Protein AF-A0A847E6S9-F1 (afdb_monomer)

Structure (mmCIF, N/CA/C/O backbone):
data_AF-A0A847E6S9-F1
#
_entry.id   AF-A0A847E6S9-F1
#
loop_
_atom_site.group_PDB
_atom_site.id
_atom_site.type_symbol
_atom_site.label_atom_id
_atom_site.label_alt_id
_atom_site.label_comp_id
_atom_site.label_asy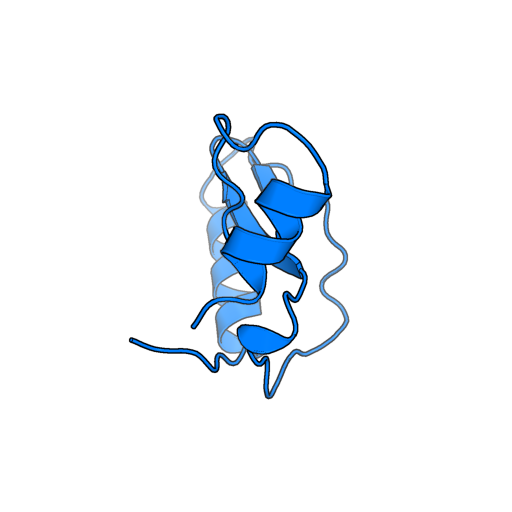m_id
_atom_site.label_entity_id
_atom_site.label_seq_id
_atom_site.pdbx_PDB_ins_code
_atom_site.Cartn_x
_atom_site.Cartn_y
_atom_site.Cartn_z
_atom_site.occupancy
_atom_site.B_iso_or_equiv
_atom_site.auth_seq_id
_atom_site.auth_comp_id
_atom_site.auth_asym_id
_atom_site.auth_atom_id
_atom_site.pdbx_PDB_model_num
ATOM 1 N N . MET A 1 1 ? 8.825 14.865 -3.540 1.00 61.53 1 MET A N 1
ATOM 2 C CA . MET A 1 1 ? 7.979 13.650 -3.515 1.00 61.53 1 MET A CA 1
ATOM 3 C C . MET A 1 1 ? 8.581 12.651 -2.538 1.00 61.53 1 MET A C 1
ATOM 5 O O . MET A 1 1 ? 9.801 12.557 -2.487 1.00 61.53 1 MET A O 1
ATOM 9 N N . CYS A 1 2 ? 7.760 11.956 -1.751 1.00 79.00 2 CYS A N 1
ATOM 10 C CA . CYS A 1 2 ? 8.214 10.952 -0.782 1.00 79.00 2 CYS A CA 1
ATOM 11 C C . CYS A 1 2 ? 8.230 9.568 -1.442 1.00 79.00 2 CYS A C 1
ATOM 13 O O . CYS A 1 2 ? 7.239 9.172 -2.050 1.00 79.00 2 CYS A O 1
ATOM 15 N N . PHE A 1 3 ? 9.341 8.840 -1.325 1.00 85.50 3 PHE A N 1
ATOM 16 C CA . PHE A 1 3 ? 9.529 7.533 -1.975 1.00 85.50 3 PHE A CA 1
ATOM 17 C C . PHE A 1 3 ? 9.919 6.420 -1.007 1.00 85.50 3 PHE A C 1
ATOM 19 O O . PHE A 1 3 ? 10.171 5.303 -1.440 1.00 85.50 3 PHE A O 1
ATOM 26 N N . THR A 1 4 ? 9.936 6.715 0.289 1.00 89.44 4 THR A N 1
ATOM 27 C CA . THR A 1 4 ? 10.174 5.736 1.344 1.00 89.44 4 THR A CA 1
ATOM 28 C C . THR A 1 4 ? 9.133 5.958 2.424 1.00 89.44 4 THR A C 1
ATOM 30 O O . THR A 1 4 ? 8.921 7.101 2.836 1.00 89.44 4 THR A O 1
ATOM 33 N N . ILE A 1 5 ? 8.473 4.889 2.859 1.00 87.50 5 ILE A N 1
ATOM 34 C CA . ILE A 1 5 ? 7.514 4.924 3.9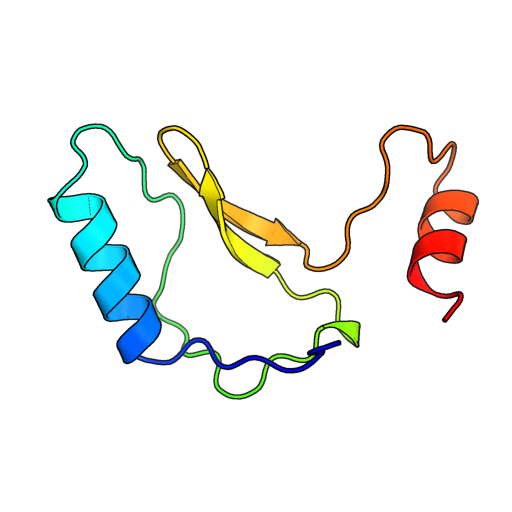65 1.00 87.50 5 ILE A CA 1
ATOM 35 C C . ILE A 1 5 ? 7.828 3.829 4.979 1.00 87.50 5 ILE A C 1
ATOM 37 O O . ILE A 1 5 ? 8.505 2.851 4.669 1.00 87.50 5 ILE A O 1
ATOM 41 N N . SER A 1 6 ? 7.285 3.993 6.177 1.00 84.69 6 SER A N 1
ATOM 42 C CA . SER A 1 6 ? 7.273 2.968 7.211 1.00 84.69 6 SER A CA 1
ATOM 43 C C . SER A 1 6 ? 5.826 2.703 7.629 1.00 84.69 6 SER A C 1
ATOM 45 O O . SER A 1 6 ? 5.066 3.639 7.893 1.00 84.69 6 SER A O 1
ATOM 47 N N . VAL A 1 7 ? 5.435 1.429 7.661 1.00 79.94 7 VAL A N 1
ATOM 48 C CA . VAL A 1 7 ? 4.142 0.944 8.160 1.00 79.94 7 VAL A CA 1
ATOM 49 C C . VAL A 1 7 ? 4.399 0.143 9.435 1.00 79.94 7 VAL A C 1
ATOM 51 O O . VAL A 1 7 ? 4.367 -1.086 9.474 1.00 79.94 7 VAL A O 1
ATOM 54 N N . GLU A 1 8 ? 4.683 0.893 10.494 1.00 82.88 8 GLU A N 1
ATOM 55 C CA . GLU A 1 8 ? 4.941 0.395 11.845 1.00 82.88 8 GLU A CA 1
ATOM 56 C C . GLU A 1 8 ? 3.653 0.189 12.662 1.00 82.88 8 GLU A C 1
ATOM 58 O O . GLU A 1 8 ? 2.531 0.480 12.228 1.00 82.88 8 GLU A O 1
ATOM 63 N N . GLN A 1 9 ? 3.818 -0.237 13.919 1.00 81.25 9 GLN A N 1
ATOM 64 C CA . GLN A 1 9 ? 2.740 -0.435 14.892 1.00 81.25 9 GLN A CA 1
ATOM 65 C C . GLN A 1 9 ? 1.752 0.736 14.985 1.00 81.25 9 GLN A C 1
ATOM 67 O O . GLN A 1 9 ? 0.553 0.514 15.165 1.00 81.25 9 GLN A O 1
ATOM 72 N N . ARG A 1 10 ? 2.218 1.984 14.834 1.00 83.94 10 ARG A N 1
ATOM 73 C CA . ARG A 1 10 ? 1.341 3.164 14.853 1.00 83.94 10 ARG A CA 1
ATOM 74 C C . ARG A 1 10 ? 0.350 3.155 13.688 1.00 83.94 10 ARG A C 1
ATOM 76 O O . ARG A 1 10 ? -0.830 3.425 13.904 1.00 83.94 10 ARG A O 1
ATOM 83 N N . ALA A 1 11 ? 0.807 2.811 12.485 1.00 82.94 11 ALA A N 1
ATOM 84 C CA . ALA A 1 11 ? -0.049 2.692 11.309 1.00 82.94 11 ALA A CA 1
ATOM 85 C C . ALA A 1 11 ? -1.026 1.519 11.466 1.00 82.94 11 ALA A C 1
ATOM 87 O O . ALA A 1 11 ? -2.226 1.686 11.259 1.00 82.94 11 ALA A O 1
ATOM 88 N N . LYS A 1 12 ? -0.548 0.367 11.957 1.00 83.62 12 LYS A N 1
ATOM 89 C CA . LYS A 1 12 ? -1.408 -0.792 12.258 1.00 83.62 12 LYS A CA 1
ATOM 90 C C . LYS A 1 12 ? -2.511 -0.448 13.261 1.00 83.62 12 LYS A C 1
ATOM 92 O O . LYS A 1 12 ? -3.661 -0.838 13.077 1.00 83.62 12 LYS A O 1
ATOM 97 N N . LYS A 1 13 ? -2.184 0.308 14.314 1.00 87.19 13 LYS A N 1
ATOM 98 C CA . LYS A 1 13 ? -3.162 0.763 15.310 1.00 87.19 13 LYS A CA 1
ATOM 99 C C . LYS A 1 13 ? -4.216 1.681 14.689 1.00 87.19 13 LYS A C 1
ATOM 101 O O . LYS A 1 13 ? -5.397 1.471 14.945 1.00 87.19 13 LYS A O 1
ATOM 106 N N . ALA A 1 14 ? -3.803 2.634 13.855 1.00 87.31 14 ALA A N 1
ATOM 107 C CA . ALA A 1 14 ? -4.723 3.532 13.158 1.00 87.31 14 ALA A CA 1
ATOM 108 C C . ALA A 1 14 ? -5.679 2.769 12.224 1.00 87.31 14 ALA A C 1
ATOM 110 O O . ALA A 1 14 ?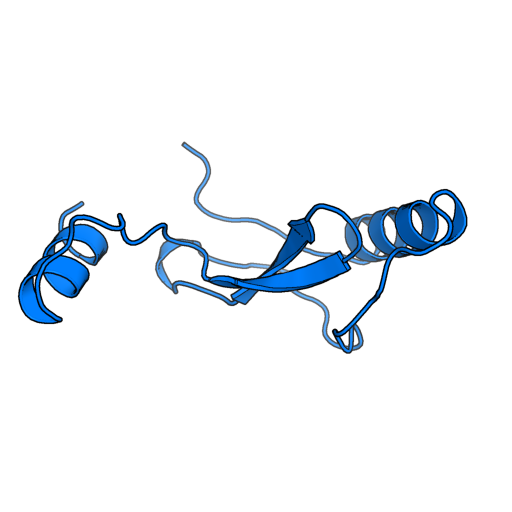 -6.872 3.054 12.197 1.00 87.31 14 ALA A O 1
ATOM 111 N N . ILE A 1 15 ? -5.181 1.750 11.516 1.00 86.00 15 ILE A N 1
ATOM 112 C CA . ILE A 1 15 ? -5.999 0.897 10.641 1.00 86.00 15 ILE A CA 1
ATOM 113 C C . ILE A 1 15 ? -7.028 0.100 11.453 1.00 86.00 15 ILE A C 1
ATOM 115 O O . ILE A 1 15 ? -8.205 0.083 11.101 1.00 86.00 15 ILE A O 1
ATOM 119 N N . ARG A 1 16 ? -6.625 -0.512 12.576 1.00 86.44 16 ARG A N 1
ATOM 120 C CA . ARG A 1 16 ? -7.564 -1.218 13.471 1.00 86.44 16 ARG A CA 1
ATOM 121 C C . ARG A 1 16 ? -8.628 -0.285 14.044 1.00 86.44 16 ARG A C 1
ATOM 123 O O . ARG A 1 16 ? -9.786 -0.670 14.161 1.00 86.44 16 ARG A O 1
ATOM 130 N N . GLU A 1 17 ? -8.238 0.931 14.414 1.00 89.19 17 GLU A N 1
ATOM 131 C CA . GLU A 1 17 ? -9.171 1.936 14.913 1.00 89.19 17 GLU A CA 1
ATOM 132 C C . GLU A 1 17 ? -10.175 2.359 13.840 1.00 89.19 17 GLU A C 1
ATOM 134 O O . GLU A 1 17 ? -11.362 2.444 14.141 1.00 89.19 17 GLU A O 1
ATOM 139 N N . TYR A 1 18 ? -9.725 2.536 12.596 1.00 87.88 18 TYR A N 1
ATOM 140 C CA . TYR A 1 18 ? -10.592 2.843 11.462 1.00 87.88 18 TYR A CA 1
ATOM 141 C C . TYR A 1 18 ? -11.647 1.754 11.229 1.00 87.88 18 TYR A C 1
ATOM 143 O O . TYR A 1 18 ? -12.828 2.070 11.118 1.00 87.88 18 TYR A O 1
ATOM 151 N N . VAL A 1 19 ? -11.243 0.477 11.228 1.00 87.50 19 VAL A N 1
ATOM 152 C CA . VAL A 1 19 ? -12.171 -0.663 11.084 1.00 87.50 19 VAL A CA 1
ATOM 153 C C . VAL A 1 19 ? -13.191 -0.700 12.225 1.00 87.50 19 VAL A C 1
ATOM 155 O O . VAL A 1 19 ? -14.354 -1.007 12.000 1.00 87.50 19 VAL A O 1
ATOM 158 N N . ARG A 1 20 ? -12.785 -0.353 13.452 1.00 87.50 20 ARG A N 1
ATOM 159 C CA . ARG A 1 20 ? -13.690 -0.325 14.610 1.00 87.50 20 ARG A CA 1
ATOM 160 C C . ARG A 1 20 ? -14.720 0.806 14.542 1.00 87.50 20 ARG A C 1
ATOM 162 O O . ARG A 1 20 ? -15.805 0.656 15.087 1.00 87.50 20 ARG A O 1
ATOM 169 N N . THR A 1 21 ? -14.364 1.958 13.974 1.00 90.31 21 THR A N 1
ATOM 170 C CA . THR A 1 21 ? -15.244 3.141 13.935 1.00 90.31 21 THR A CA 1
ATOM 171 C C . THR A 1 21 ? -16.135 3.200 12.697 1.00 90.31 21 THR A C 1
ATOM 173 O O . THR A 1 21 ? -17.059 4.009 12.670 1.00 90.31 21 THR A O 1
ATOM 176 N N . HIS A 1 22 ? -15.872 2.365 11.691 1.00 89.12 22 HIS A N 1
ATOM 177 C CA . HIS A 1 22 ? -16.621 2.323 10.439 1.00 89.12 22 HIS A CA 1
ATOM 178 C C . HIS A 1 22 ? -17.241 0.938 10.252 1.00 89.12 22 HIS A C 1
ATOM 180 O O . HIS A 1 22 ? -16.602 0.015 9.741 1.00 89.12 22 HIS A O 1
ATOM 186 N N . ASP A 1 23 ? -18.506 0.811 10.654 1.00 84.19 23 ASP A N 1
ATOM 187 C CA . ASP A 1 23 ? -19.274 -0.417 10.468 1.00 84.19 23 ASP A CA 1
ATOM 188 C C . ASP A 1 23 ? -19.360 -0.796 8.981 1.00 84.19 23 ASP A C 1
ATOM 190 O O . ASP A 1 23 ? -19.604 0.039 8.108 1.00 84.19 23 ASP A O 1
ATOM 194 N N . GLY A 1 24 ? -19.150 -2.083 8.694 1.00 83.38 24 GLY A N 1
ATOM 195 C CA . GLY A 1 24 ? -19.217 -2.638 7.340 1.00 83.38 24 GLY A CA 1
ATOM 196 C C . GLY A 1 24 ? -17.915 -2.582 6.534 1.00 83.38 24 GLY A C 1
ATOM 197 O O . GLY A 1 24 ? -17.900 -3.073 5.407 1.00 83.38 24 GLY A O 1
ATOM 198 N N . VAL A 1 25 ? -16.819 -2.043 7.083 1.00 88.75 25 VAL A N 1
ATOM 199 C CA . VAL A 1 25 ? -15.504 -2.094 6.423 1.00 88.75 25 VAL A CA 1
ATOM 200 C C . VAL A 1 25 ? -14.898 -3.494 6.533 1.00 88.75 25 VAL A C 1
ATOM 202 O O . VAL A 1 25 ? -14.644 -3.992 7.629 1.00 88.75 25 VAL A O 1
ATOM 205 N N . GLN A 1 26 ? -14.615 -4.117 5.390 1.00 85.38 26 GLN A N 1
ATOM 206 C CA . GLN A 1 26 ? -13.957 -5.424 5.323 1.00 85.38 26 GLN A CA 1
ATOM 207 C C . GLN A 1 26 ? -12.430 -5.284 5.377 1.00 85.38 26 GLN A C 1
ATOM 209 O O . GLN A 1 26 ? -11.850 -4.432 4.705 1.00 85.38 26 GLN A O 1
ATOM 214 N N . LEU A 1 27 ? -11.771 -6.126 6.174 1.00 84.38 27 LEU A N 1
ATOM 215 C CA . LEU A 1 27 ? -10.313 -6.191 6.291 1.00 84.38 27 LEU A CA 1
ATOM 216 C C . LEU A 1 27 ? -9.824 -7.519 5.703 1.00 84.38 27 LEU A C 1
ATOM 218 O O . LEU A 1 27 ? -9.895 -8.547 6.369 1.00 84.38 27 LEU A O 1
ATOM 222 N N . GLU A 1 28 ? -9.327 -7.504 4.468 1.00 77.44 28 GLU A N 1
ATOM 223 C CA . GLU A 1 28 ? -8.937 -8.725 3.735 1.00 77.44 28 GLU A CA 1
ATOM 224 C C . GLU A 1 28 ? -7.423 -8.977 3.760 1.00 77.44 28 GLU A C 1
ATOM 226 O O . GLU A 1 28 ? -6.840 -9.496 2.809 1.00 77.44 28 GLU A O 1
ATOM 231 N N . ILE A 1 29 ? -6.747 -8.536 4.820 1.00 74.88 29 ILE A N 1
ATOM 232 C CA . ILE A 1 29 ? -5.286 -8.502 4.872 1.00 74.88 29 ILE A CA 1
ATOM 233 C C . ILE A 1 29 ? -4.773 -8.977 6.224 1.00 74.88 29 ILE A C 1
ATOM 235 O O . ILE A 1 29 ? -5.182 -8.476 7.273 1.00 74.88 29 ILE A O 1
ATOM 239 N N . ASP A 1 30 ? -3.856 -9.944 6.184 1.00 72.88 30 ASP A N 1
ATOM 240 C CA . ASP A 1 30 ? -3.134 -10.389 7.367 1.00 72.88 30 ASP A CA 1
ATOM 241 C C . ASP A 1 30 ? -1.994 -9.400 7.673 1.00 72.88 30 ASP A C 1
ATOM 243 O O . ASP A 1 30 ? -1.065 -9.219 6.888 1.00 72.88 30 ASP A O 1
ATOM 247 N N . PHE A 1 31 ? -2.098 -8.711 8.811 1.00 67.12 31 PHE A N 1
ATOM 248 C CA . PHE A 1 31 ? -1.224 -7.605 9.228 1.00 67.12 31 PHE A CA 1
ATOM 249 C C . PHE A 1 31 ? -0.079 -8.026 10.155 1.00 67.12 31 PHE A C 1
ATOM 251 O O . PHE A 1 31 ? 0.451 -7.207 10.921 1.00 67.12 31 PHE A O 1
ATOM 258 N N . ASN A 1 32 ? 0.293 -9.300 10.138 1.00 66.69 32 ASN A N 1
ATOM 259 C CA . ASN A 1 32 ? 1.278 -9.817 11.079 1.00 66.69 32 ASN A CA 1
ATOM 260 C C . ASN A 1 32 ? 2.703 -9.295 10.812 1.00 66.69 32 ASN A C 1
ATOM 262 O O . ASN A 1 32 ? 3.447 -9.077 11.764 1.00 66.69 32 ASN A O 1
ATOM 266 N N . GLU A 1 33 ? 3.056 -8.958 9.571 1.00 66.94 33 GLU A N 1
ATOM 267 C CA . GLU A 1 33 ? 4.398 -8.465 9.224 1.00 66.94 33 GLU A CA 1
ATOM 268 C C . GLU A 1 33 ? 4.538 -6.946 9.410 1.00 66.94 33 GLU A C 1
ATOM 270 O O . GLU A 1 33 ? 3.649 -6.166 9.056 1.00 66.94 33 GLU A O 1
ATOM 275 N N . ASP A 1 34 ? 5.619 -6.502 10.055 1.00 69.62 34 ASP A N 1
ATOM 276 C CA . ASP A 1 34 ? 5.969 -5.083 10.193 1.00 69.62 34 ASP A CA 1
ATOM 277 C C . ASP A 1 34 ? 6.764 -4.612 8.967 1.00 69.62 34 ASP A C 1
ATOM 279 O O . ASP A 1 34 ? 7.727 -5.259 8.556 1.00 69.62 34 ASP A O 1
ATOM 283 N N . PHE A 1 35 ? 6.407 -3.450 8.409 1.00 70.12 35 PHE A N 1
ATOM 284 C CA . PHE A 1 35 ? 7.105 -2.890 7.252 1.00 70.12 35 PHE A CA 1
ATOM 285 C C . PHE A 1 35 ? 7.901 -1.640 7.642 1.00 70.12 35 PHE A C 1
ATOM 287 O O . PHE A 1 35 ? 7.405 -0.521 7.549 1.00 70.12 35 PHE A O 1
ATOM 294 N N . PHE A 1 36 ? 9.146 -1.819 8.075 1.00 69.50 36 PHE A N 1
ATOM 295 C CA . PHE A 1 36 ? 9.964 -0.733 8.635 1.00 69.50 36 PHE A CA 1
ATOM 296 C C . PHE A 1 36 ? 10.542 0.240 7.595 1.00 69.50 36 PHE A C 1
ATOM 298 O O . PHE A 1 36 ? 10.725 1.420 7.880 1.00 69.50 36 PHE A O 1
ATOM 305 N N . LEU A 1 37 ? 10.866 -0.241 6.391 1.00 79.69 37 LEU A N 1
ATOM 306 C CA . LEU A 1 37 ? 11.528 0.567 5.364 1.00 79.69 37 LEU A CA 1
ATOM 307 C C . LEU A 1 37 ? 11.071 0.147 3.967 1.00 79.69 37 LEU A C 1
ATOM 309 O O . LEU A 1 37 ? 11.686 -0.684 3.303 1.00 79.69 37 LEU A O 1
ATOM 313 N N . VAL A 1 38 ? 9.967 0.728 3.519 1.00 83.06 38 VAL A N 1
ATOM 314 C CA . VAL A 1 38 ? 9.345 0.382 2.246 1.00 83.06 38 VAL A CA 1
ATOM 315 C C . VAL A 1 38 ? 9.708 1.414 1.192 1.00 83.06 38 VAL A C 1
ATOM 317 O O . VAL A 1 38 ? 9.292 2.568 1.275 1.00 83.06 38 VAL A O 1
ATOM 320 N N . SER A 1 39 ? 10.475 0.992 0.188 1.00 86.19 39 SER A N 1
ATOM 321 C CA . SER A 1 39 ? 10.819 1.814 -0.975 1.00 86.19 39 SER A CA 1
ATOM 322 C C . SER A 1 39 ? 9.716 1.760 -2.032 1.00 86.19 39 SER A C 1
ATOM 324 O O . SER A 1 39 ? 9.334 0.684 -2.484 1.00 86.19 39 SER A O 1
ATOM 326 N N . GLY A 1 40 ? 9.255 2.919 -2.498 1.00 84.31 40 GLY A N 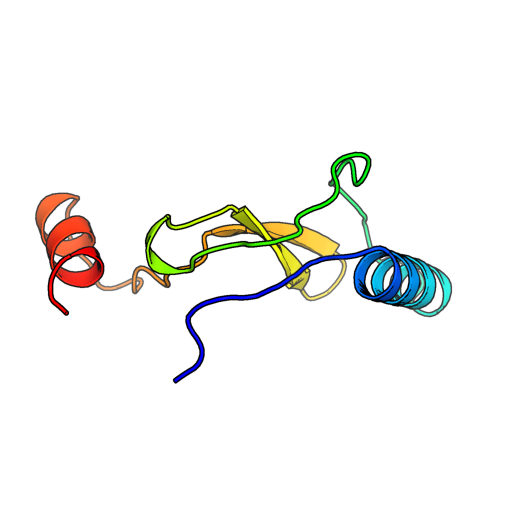1
ATOM 327 C CA . GLY A 1 40 ? 8.264 3.041 -3.571 1.00 84.31 40 GLY A CA 1
ATOM 328 C C . GLY A 1 40 ? 8.790 2.695 -4.959 1.00 84.31 40 GLY A C 1
ATOM 329 O O . GLY A 1 40 ? 8.007 2.592 -5.895 1.00 84.31 40 GLY A O 1
ATOM 330 N N . PHE A 1 41 ? 10.098 2.488 -5.100 1.00 87.50 41 PHE A N 1
A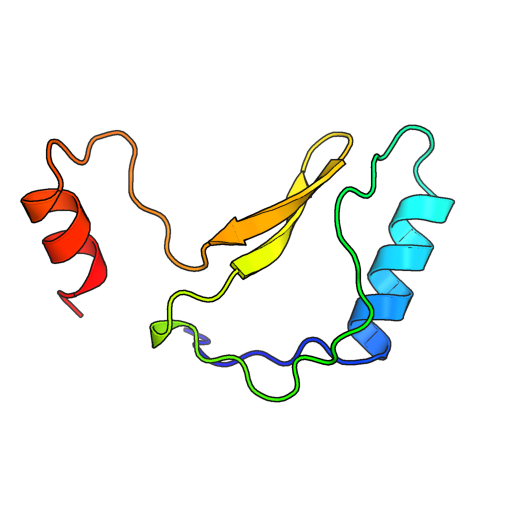TOM 331 C CA . PHE A 1 41 ? 10.706 1.968 -6.326 1.00 87.50 41 PHE A CA 1
ATOM 332 C C . PHE A 1 41 ? 10.643 0.439 -6.413 1.00 87.50 41 PHE A C 1
ATOM 334 O O . PHE A 1 41 ? 10.819 -0.117 -7.487 1.00 87.50 41 PHE A O 1
ATOM 341 N N . ALA A 1 42 ? 10.383 -0.250 -5.296 1.00 86.81 42 ALA A N 1
ATOM 342 C CA . ALA A 1 42 ? 10.198 -1.701 -5.283 1.00 86.81 42 ALA A CA 1
ATOM 343 C C . ALA A 1 42 ? 8.772 -2.122 -5.686 1.00 86.81 42 ALA A C 1
ATOM 345 O O . ALA A 1 42 ? 8.455 -3.306 -5.652 1.00 86.81 42 ALA A O 1
ATOM 346 N N . HIS A 1 43 ? 7.901 -1.156 -6.001 1.00 87.06 43 HIS A N 1
ATOM 347 C CA . HIS A 1 43 ? 6.468 -1.355 -6.239 1.00 87.06 43 HIS A CA 1
ATOM 348 C C . HIS A 1 43 ? 5.782 -2.283 -5.217 1.00 87.06 43 HIS A C 1
ATOM 350 O O . HIS A 1 43 ? 5.092 -3.234 -5.587 1.00 87.06 43 HIS A O 1
ATOM 356 N N . PRO A 1 44 ? 5.978 -2.037 -3.911 1.00 87.06 44 PRO A N 1
ATOM 357 C CA . PRO A 1 44 ? 5.471 -2.901 -2.858 1.00 87.06 44 PRO A CA 1
ATOM 358 C C . PRO A 1 44 ? 3.946 -2.860 -2.813 1.00 87.06 44 PRO A C 1
ATOM 360 O O . PRO A 1 44 ? 3.309 -1.863 -3.164 1.00 87.06 44 PRO A O 1
ATOM 363 N N . ARG A 1 45 ? 3.352 -3.938 -2.305 1.00 86.69 45 ARG A N 1
ATOM 364 C CA . ARG A 1 45 ? 1.937 -3.956 -1.949 1.00 86.69 45 ARG A CA 1
ATOM 365 C C . ARG A 1 45 ? 1.742 -3.288 -0.596 1.00 86.69 45 ARG A C 1
ATOM 367 O O . ARG A 1 45 ? 2.363 -3.678 0.387 1.00 86.69 45 ARG A O 1
ATOM 374 N N . LEU A 1 46 ? 0.871 -2.290 -0.559 1.00 87.19 46 LEU A N 1
ATOM 375 C CA . LEU A 1 46 ? 0.554 -1.506 0.624 1.00 87.19 46 LEU A CA 1
ATOM 376 C C . LEU A 1 46 ? -0.930 -1.621 0.968 1.00 87.19 46 LEU A C 1
ATOM 378 O O . LEU A 1 46 ? -1.756 -1.722 0.060 1.00 87.19 46 LEU A O 1
ATOM 382 N N . PRO A 1 47 ? -1.292 -1.562 2.258 1.00 86.88 47 PRO A N 1
ATOM 383 C CA . PRO A 1 47 ? -2.685 -1.492 2.668 1.00 86.88 47 PRO A CA 1
ATOM 384 C C . PRO A 1 47 ? -3.293 -0.148 2.260 1.00 86.88 47 PRO A C 1
ATOM 386 O O . PRO A 1 47 ? -2.838 0.908 2.700 1.00 86.88 47 PRO A O 1
ATOM 389 N N . ILE A 1 48 ? -4.343 -0.186 1.443 1.00 88.00 48 ILE A N 1
ATOM 390 C CA . ILE A 1 48 ? -5.082 0.993 0.993 1.00 88.00 48 ILE A CA 1
ATOM 391 C C . ILE A 1 48 ? -6.519 0.908 1.499 1.00 88.00 48 ILE A C 1
ATOM 393 O O . ILE A 1 48 ? -7.201 -0.100 1.319 1.00 88.00 48 ILE A O 1
ATOM 397 N N . ILE A 1 49 ? -6.983 1.997 2.109 1.00 88.88 49 ILE A N 1
ATOM 398 C CA . ILE A 1 49 ? -8.376 2.164 2.519 1.00 88.88 49 ILE A CA 1
ATOM 399 C C . ILE A 1 49 ? -9.182 2.598 1.292 1.00 88.88 49 ILE A C 1
ATOM 401 O O . ILE A 1 49 ? -8.929 3.656 0.715 1.00 88.88 49 ILE A O 1
ATOM 405 N N . LYS A 1 50 ? -10.149 1.773 0.894 1.00 88.62 50 LYS A N 1
ATOM 406 C CA . LYS A 1 50 ? -11.132 2.050 -0.158 1.00 88.62 50 LYS A CA 1
ATOM 407 C C . LYS A 1 50 ? -12.526 2.139 0.460 1.00 88.62 50 LYS A C 1
ATOM 409 O O . LYS A 1 50 ? -12.726 1.848 1.637 1.00 88.62 50 LYS A O 1
ATOM 414 N N . GLN A 1 51 ? -13.512 2.541 -0.338 1.00 87.19 51 GLN A N 1
ATOM 415 C CA . GLN A 1 51 ? -14.905 2.532 0.109 1.00 87.19 51 GLN A CA 1
ATOM 416 C C . GLN A 1 51 ? -15.317 1.104 0.499 1.00 87.19 51 GLN A C 1
ATOM 418 O O . GLN A 1 51 ? -15.317 0.206 -0.340 1.00 87.19 51 GLN A O 1
ATOM 423 N N . GLY A 1 52 ? -15.619 0.902 1.784 1.00 86.81 52 GLY A N 1
ATOM 424 C CA . GLY A 1 52 ? -16.113 -0.365 2.330 1.00 86.81 52 GLY A CA 1
ATOM 425 C C . GLY A 1 52 ? -15.071 -1.471 2.532 1.00 86.81 52 GLY A C 1
ATOM 426 O O . GLY A 1 52 ? -15.431 -2.529 3.040 1.00 86.81 52 GLY A O 1
ATOM 427 N N . LYS A 1 53 ? -13.794 -1.268 2.183 1.00 90.50 53 LYS A N 1
ATOM 428 C CA . LYS A 1 53 ? -12.759 -2.293 2.395 1.00 90.50 53 LYS A CA 1
ATOM 429 C C . LYS A 1 53 ? -11.349 -1.737 2.524 1.00 90.50 53 LYS A C 1
ATOM 431 O O . LYS A 1 53 ? -11.028 -0.681 1.983 1.00 90.50 53 LYS A O 1
ATOM 436 N N . ILE A 1 54 ? -10.494 -2.496 3.192 1.00 89.38 54 ILE A N 1
ATOM 437 C CA . ILE A 1 54 ? -9.053 -2.282 3.253 1.00 89.38 54 ILE A CA 1
ATOM 438 C C . ILE A 1 54 ? -8.380 -3.484 2.598 1.00 89.38 54 ILE A C 1
ATOM 440 O O . ILE A 1 54 ? -8.544 -4.616 3.053 1.00 89.38 54 ILE A O 1
ATOM 444 N N . GLU A 1 55 ? -7.616 -3.227 1.539 1.00 89.50 55 GLU A N 1
ATOM 445 C CA . GLU A 1 55 ? -6.956 -4.266 0.745 1.00 89.50 55 GLU A CA 1
ATOM 446 C C . GLU A 1 55 ? -5.520 -3.882 0.384 1.00 89.50 55 GLU A C 1
ATOM 448 O O . GLU A 1 55 ? -5.151 -2.705 0.404 1.00 89.50 55 GLU A O 1
ATOM 453 N N . LEU A 1 56 ? -4.705 -4.871 0.017 1.00 87.81 56 LEU A N 1
ATOM 454 C CA . LEU A 1 56 ? -3.375 -4.617 -0.529 1.00 87.81 56 LEU A CA 1
ATOM 455 C C . LEU A 1 56 ? -3.486 -4.112 -1.971 1.00 87.81 56 LEU A C 1
ATOM 457 O O . LEU A 1 56 ? -4.040 -4.787 -2.835 1.00 87.81 56 LEU A O 1
ATOM 461 N N . SER A 1 57 ? -2.919 -2.943 -2.250 1.00 89.25 57 SER A N 1
ATOM 462 C CA . SER A 1 57 ? -2.754 -2.412 -3.606 1.00 89.25 57 SER A CA 1
ATOM 463 C C . SER A 1 57 ? -1.293 -2.080 -3.872 1.00 89.25 57 SER A C 1
ATOM 465 O O . SER A 1 57 ? -0.520 -1.805 -2.959 1.00 89.25 57 SER A O 1
ATOM 467 N N . GLU A 1 58 ? -0.904 -2.127 -5.136 1.00 90.00 58 GLU A N 1
ATOM 468 C CA . GLU A 1 58 ? 0.473 -1.887 -5.544 1.00 90.00 58 GLU A CA 1
ATOM 469 C C . GLU A 1 58 ? 0.833 -0.395 -5.518 1.00 90.00 58 GLU A C 1
ATOM 471 O O . GLU A 1 58 ? 0.062 0.459 -5.966 1.00 90.00 58 GLU A O 1
ATOM 476 N N . TRP A 1 59 ? 2.020 -0.070 -5.001 1.00 89.19 59 TRP A N 1
ATOM 477 C CA . TRP A 1 59 ? 2.539 1.290 -5.024 1.00 89.19 59 TRP A CA 1
ATOM 478 C C . TRP A 1 59 ? 3.172 1.612 -6.386 1.00 89.19 59 TRP A C 1
ATOM 480 O O . TRP A 1 59 ? 4.310 1.252 -6.685 1.00 89.19 59 TRP A O 1
ATOM 490 N N . GLY A 1 60 ? 2.415 2.331 -7.210 1.00 87.75 60 GLY A N 1
ATOM 491 C CA . GLY A 1 60 ? 2.821 2.749 -8.552 1.00 87.75 60 GLY A CA 1
ATOM 492 C C . GLY A 1 60 ? 1.642 2.631 -9.504 1.00 87.75 60 GLY A C 1
ATOM 493 O O . GLY A 1 60 ? 1.394 1.564 -10.049 1.00 87.75 60 GLY A O 1
ATOM 494 N N . LEU A 1 61 ? 0.882 3.717 -9.669 1.00 86.62 61 LEU A N 1
ATOM 495 C CA . LEU A 1 61 ? -0.327 3.708 -10.489 1.00 86.62 61 LEU A CA 1
ATOM 496 C C . LEU A 1 61 ? 0.025 3.430 -11.955 1.00 86.62 61 LEU A C 1
ATOM 498 O O . LEU A 1 61 ? 0.668 4.258 -12.596 1.00 86.62 61 LEU A O 1
ATOM 502 N N . ILE A 1 62 ? -0.460 2.309 -12.485 1.00 86.69 62 ILE A N 1
ATOM 503 C CA . ILE A 1 62 ? -0.507 2.061 -13.926 1.00 86.69 62 ILE A CA 1
ATOM 504 C C . ILE A 1 62 ? -1.814 2.676 -14.444 1.00 86.69 62 ILE A C 1
ATOM 506 O O . ILE A 1 62 ? -2.892 2.251 -14.018 1.00 86.69 62 ILE A O 1
ATOM 510 N N . PRO A 1 63 ? -1.760 3.698 -15.315 1.00 83.94 63 PRO A N 1
ATOM 511 C CA . PRO A 1 63 ? -2.968 4.332 -15.824 1.00 83.94 63 PRO A CA 1
ATOM 512 C C . PRO A 1 63 ? -3.802 3.376 -16.682 1.00 83.94 63 PRO A C 1
ATOM 514 O O . PRO A 1 63 ? -3.262 2.549 -17.411 1.00 83.94 63 PRO A O 1
ATOM 517 N N . SER A 1 64 ? -5.126 3.545 -16.672 1.00 85.56 64 SER A N 1
ATOM 518 C CA . SER A 1 64 ? -6.055 2.704 -17.446 1.00 85.56 64 SER A CA 1
ATOM 519 C C . SER A 1 64 ? -5.888 2.811 -18.966 1.00 85.56 64 SER A C 1
ATOM 521 O O . SER A 1 64 ? -6.360 1.945 -19.692 1.00 85.56 64 SER A O 1
ATOM 523 N N . PHE A 1 65 ? -5.227 3.866 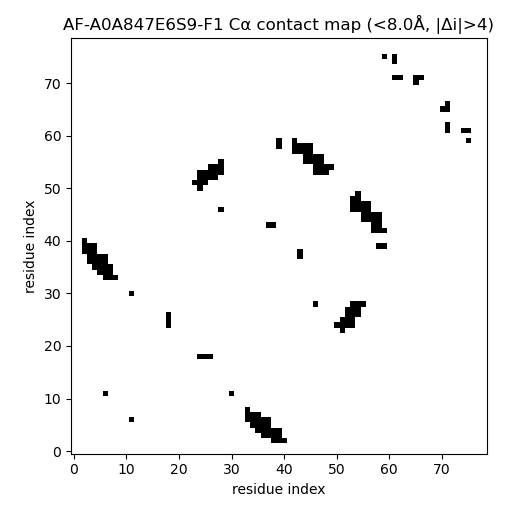-19.447 1.00 85.06 65 PHE A N 1
ATOM 524 C CA . PHE A 1 65 ? -4.911 4.072 -20.861 1.00 85.06 65 PHE A CA 1
ATOM 525 C C . PHE A 1 65 ? -3.575 3.447 -21.285 1.00 85.06 65 PHE A C 1
ATOM 527 O O . PHE A 1 65 ? -3.182 3.603 -22.438 1.00 85.06 65 PHE A O 1
ATOM 534 N N . ALA A 1 66 ? -2.837 2.797 -20.380 1.00 83.56 66 ALA A N 1
ATOM 535 C CA . ALA A 1 66 ? -1.633 2.070 -20.757 1.00 83.56 66 ALA A CA 1
ATOM 536 C C . ALA A 1 66 ? -2.038 0.827 -21.567 1.00 83.56 66 ALA A C 1
ATOM 538 O O . ALA A 1 66 ? -2.611 -0.119 -21.027 1.00 83.56 66 ALA A O 1
ATOM 539 N N . TYR A 1 67 ? -1.766 0.836 -22.872 1.00 78.75 67 TYR A N 1
ATOM 540 C CA . TYR A 1 67 ? -2.066 -0.286 -23.758 1.00 78.75 67 TYR A CA 1
ATOM 541 C C . TYR A 1 67 ? -0.814 -1.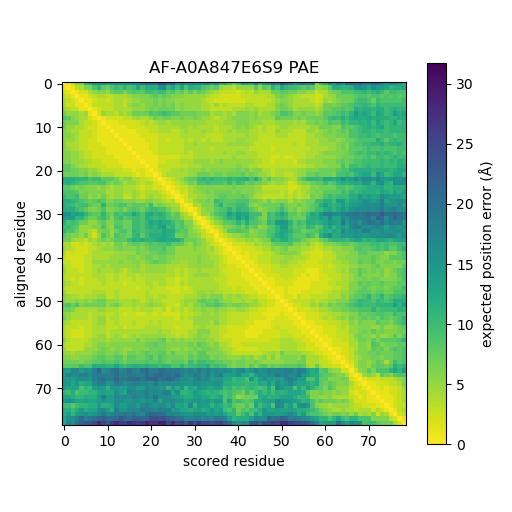154 -23.920 1.00 78.75 67 TYR A C 1
ATOM 543 O O . TYR A 1 67 ? 0.129 -0.779 -24.613 1.00 78.75 67 TYR A O 1
ATOM 551 N N . GLY A 1 68 ? -0.821 -2.322 -23.275 1.00 77.94 68 GLY A N 1
ATOM 552 C CA . GLY A 1 68 ? 0.238 -3.332 -23.373 1.00 77.94 68 GLY A CA 1
ATOM 553 C C . GLY A 1 68 ? 1.258 -3.296 -22.229 1.00 77.94 68 GLY A C 1
ATOM 554 O O . GLY A 1 68 ? 1.520 -2.253 -21.629 1.00 77.94 68 GLY A O 1
ATOM 555 N N . GLU A 1 69 ? 1.845 -4.460 -21.931 1.00 76.81 69 GLU A N 1
ATOM 556 C CA . GLU A 1 69 ? 2.837 -4.623 -20.855 1.00 76.81 69 GLU A CA 1
ATOM 557 C C . GLU A 1 69 ? 4.082 -3.758 -21.065 1.00 76.81 69 GLU A C 1
ATOM 559 O O . GLU A 1 69 ? 4.643 -3.248 -20.101 1.00 76.81 69 GLU A O 1
ATOM 564 N N . GLU A 1 70 ? 4.486 -3.541 -22.318 1.00 79.50 70 GLU A N 1
ATOM 565 C CA . GLU A 1 70 ? 5.631 -2.695 -22.656 1.00 79.50 70 GLU A CA 1
ATOM 566 C C . GLU A 1 70 ? 5.379 -1.230 -22.279 1.00 79.50 70 GLU A C 1
ATOM 568 O O . GLU A 1 70 ? 6.206 -0.619 -21.610 1.00 79.50 70 GLU A O 1
ATOM 573 N N . MET A 1 71 ? 4.197 -0.691 -22.602 1.00 79.81 71 MET A N 1
ATOM 574 C CA . MET A 1 71 ? 3.806 0.669 -22.218 1.00 79.81 71 MET A CA 1
ATOM 575 C C . MET A 1 71 ? 3.636 0.800 -20.698 1.00 79.81 71 MET A C 1
ATOM 577 O O . MET A 1 71 ? 4.034 1.808 -20.115 1.00 79.81 71 MET A O 1
ATOM 581 N N . ALA A 1 72 ? 3.074 -0.220 -20.040 1.00 76.19 72 ALA A N 1
ATOM 582 C CA . ALA A 1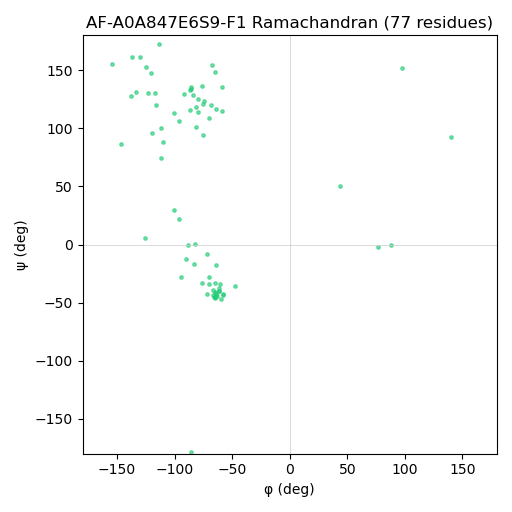 72 ? 2.945 -0.245 -18.585 1.00 76.19 72 ALA A CA 1
ATOM 583 C C . ALA A 1 72 ? 4.316 -0.272 -17.888 1.00 76.19 72 ALA A C 1
ATOM 585 O O . ALA A 1 72 ? 4.517 0.445 -16.906 1.00 76.19 72 ALA A O 1
ATOM 586 N N . ARG A 1 73 ? 5.267 -1.057 -18.414 1.00 77.69 73 ARG A N 1
ATOM 587 C CA . ARG A 1 73 ? 6.650 -1.115 -17.928 1.00 77.69 73 ARG A CA 1
ATOM 588 C C . ARG A 1 73 ? 7.374 0.207 -18.161 1.00 77.69 73 ARG A C 1
ATOM 590 O O . ARG A 1 73 ? 7.977 0.723 -17.229 1.00 77.69 73 ARG A O 1
ATOM 597 N N . ASP A 1 74 ? 7.236 0.799 -19.342 1.00 78.62 74 ASP A N 1
ATOM 598 C CA . ASP A 1 74 ? 7.829 2.097 -19.676 1.00 78.62 74 ASP A CA 1
ATOM 599 C C . ASP A 1 74 ? 7.365 3.213 -18.731 1.00 78.62 74 ASP A C 1
ATOM 601 O O . ASP A 1 74 ? 8.184 4.005 -18.271 1.00 78.62 74 ASP A O 1
ATOM 605 N N . ILE A 1 75 ? 6.070 3.266 -18.402 1.00 77.38 75 ILE A N 1
ATOM 606 C CA . ILE A 1 75 ? 5.520 4.232 -17.433 1.00 77.38 75 ILE A CA 1
ATOM 607 C C . ILE A 1 75 ? 6.073 3.982 -16.020 1.00 77.38 75 ILE A C 1
ATOM 609 O O . ILE A 1 75 ? 6.261 4.925 -15.251 1.00 77.38 75 ILE A O 1
ATOM 613 N N . ARG A 1 76 ? 6.341 2.719 -15.671 1.00 72.12 76 ARG A N 1
ATOM 614 C CA . ARG A 1 76 ? 6.923 2.317 -14.382 1.00 72.12 76 ARG A CA 1
ATOM 615 C C . ARG A 1 76 ? 8.403 2.685 -14.261 1.00 72.12 76 ARG A C 1
ATOM 617 O O . ARG A 1 76 ? 8.828 3.133 -13.198 1.00 72.12 76 ARG A O 1
ATOM 624 N N . GLU A 1 77 ? 9.170 2.464 -15.327 1.00 75.56 77 GLU A N 1
ATOM 625 C CA . GLU A 1 77 ? 10.638 2.511 -15.327 1.00 75.56 77 GLU A CA 1
ATOM 626 C C . GLU A 1 77 ? 11.212 3.871 -15.747 1.00 75.56 77 GLU A C 1
ATOM 628 O O . GLU A 1 77 ? 12.298 4.232 -15.290 1.00 75.56 77 GLU A O 1
ATOM 633 N N . LYS A 1 78 ? 10.506 4.660 -16.572 1.00 62.84 78 LYS A N 1
ATOM 634 C CA . LYS A 1 78 ? 10.954 6.010 -16.954 1.00 62.84 78 LYS A CA 1
ATOM 635 C C . LYS A 1 78 ? 10.745 6.988 -15.795 1.00 62.84 78 LYS A C 1
ATOM 637 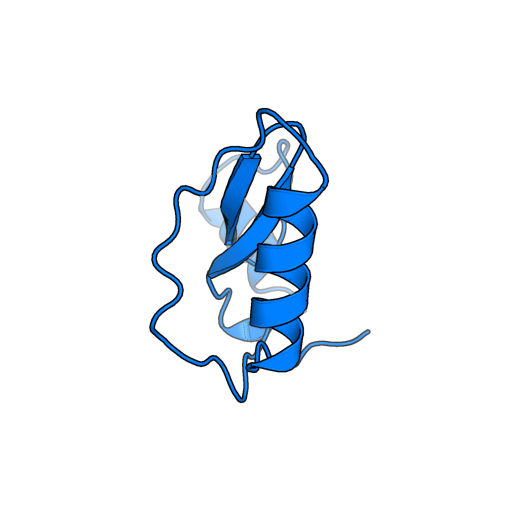O O . LYS A 1 78 ? 9.670 7.565 -15.634 1.00 62.84 78 LYS A O 1
ATOM 642 N N . ARG A 1 79 ? 11.798 7.178 -15.000 1.00 53.69 79 ARG A N 1
ATOM 643 C CA . ARG A 1 79 ? 11.964 8.275 -14.039 1.00 53.69 79 ARG A CA 1
ATOM 644 C C . ARG A 1 79 ? 13.082 9.214 -14.451 1.00 53.69 79 ARG A C 1
ATOM 646 O O . ARG A 1 79 ? 14.121 8.710 -14.925 1.00 53.69 79 ARG A O 1
#

Nearest PDB structures (foldseek):
  3cdd-assembly2_E  TM=2.825E-01  e=2.492E+00  Shewanella oneidensis MR-1
  3cdd-assembly1_C  TM=3.322E-01  e=7.590E+00  Shewanella oneidensis MR-1
  5fja-assembly1_N  TM=2.598E-01  e=9.353E+00  Saccharomyces cerevisiae

Secondary structure (DSSP, 8-state):
---EEEE-HHHHHHHHHHHHHSTT-EE-----S-EEEEEGGG--EEEEEETTEEEEEESS---TT--SHHHHHHHHH--

Solvent-accessible surface area (backbone atoms only — not comparable to full-atom values): 5001 Å² total; per-residue (Å²): 137,87,54,68,50,62,50,42,72,69,51,56,50,52,54,55,50,49,48,72,75,35,88,78,45,44,75,79,63,87,76,85,74,76,40,74,78,42,48,49,86,71,46,45,72,40,85,41,84,52,92,57,31,36,38,75,42,66,41,70,87,72,60,91,83,51,74,54,71,67,47,44,46,48,66,71,68,69,122

Sequence (79 aa):
MCFTISVEQRAKKAIREYVRTHDGVQLEIDFNEDFFLVSGFAHPRLPIIKQGKIELSEWGLIPSFAYGEEMARDIREKR

Radius of gyration: 14.92 Å; Cα contacts (8 Å, |Δi|>4): 84; chains: 1; bounding box: 31×24×39 Å

Foldseek 3Di:
DDFKDWCAPVVVVVVVVVPVVDPQEAEPDDPPDGGGIDGLLVQDFDFDDDVRYTDTDTRADQDPPQDDPVSSVCSSPVD

Mean predicted aligned error: 7.09 Å

pLDDT: mean 82.22, std 7.62, range [53.69, 90.5]